Protein AF-A0A2E3XW21-F1 (afdb_monomer_lite)

Secondary structure (DSSP, 8-state):
-HHHHHHHHHHHHHHHGGGS---HHHHHHHHTGGG--SEEEEEE-GGG--S--TT-HHHHHHHHHHHHHHHTT--TTT--TTEETTEE---EEEESSTT-GGGEEEEEE-SSEEEEEEE-TTSPEEEEEEE--

Radius of gyration: 19.51 Å; chains: 1; bounding box: 44×47×56 Å

Foldseek 3Di:
DVVVVVVVVVVVVVVVVVPPDPALVLLLCLQPVNVPDQK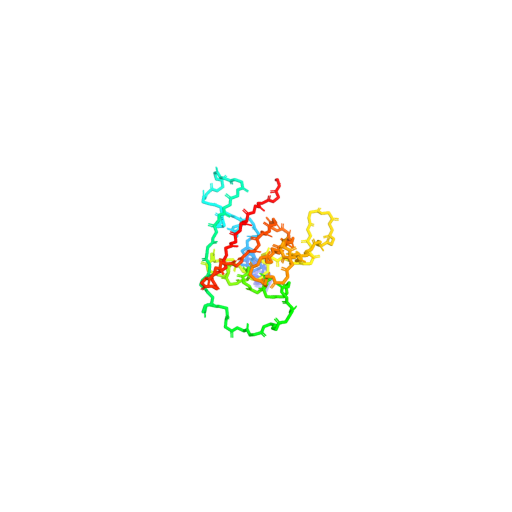DKDKDALVLQVDDPPPPVQVSVVSVVVSVSVVSVHDPVSKDQQAAPVGGWDKDKDAPDPPDPQSIWIWTGIPFFIWIWGADPNRMIMIMTGGDD

Structure (mmCIF, N/CA/C/O backbone):
data_AF-A0A2E3XW21-F1
#
_entry.id   AF-A0A2E3XW21-F1
#
loop_
_atom_site.group_PDB
_atom_site.id
_atom_site.type_symbol
_atom_site.label_atom_id
_atom_site.label_alt_id
_atom_site.label_comp_id
_atom_site.label_asym_id
_atom_site.label_entity_id
_atom_site.label_seq_id
_atom_site.pdbx_PDB_ins_code
_atom_site.Cartn_x
_atom_site.Cartn_y
_atom_site.Cartn_z
_atom_site.occupancy
_atom_site.B_iso_or_equiv
_atom_site.auth_seq_id
_atom_site.auth_comp_id
_atom_site.auth_asym_id
_atom_site.auth_atom_id
_atom_site.pdbx_PDB_model_num
ATOM 1 N N . MET A 1 1 ? 25.580 -34.545 -36.585 1.00 58.16 1 MET A N 1
ATOM 2 C CA . MET A 1 1 ? 24.151 -34.152 -36.478 1.00 58.16 1 MET A CA 1
ATOM 3 C C . MET A 1 1 ? 23.589 -34.114 -35.051 1.00 58.16 1 MET A C 1
ATOM 5 O O . MET A 1 1 ? 22.610 -33.410 -34.860 1.00 58.16 1 MET A O 1
ATOM 9 N N . SER A 1 2 ? 24.165 -34.810 -34.056 1.00 61.19 2 SER A N 1
ATOM 10 C CA . SER A 1 2 ? 23.658 -34.782 -32.665 1.00 61.19 2 SER A CA 1
ATOM 11 C C . SER A 1 2 ? 23.964 -33.462 -31.929 1.00 61.19 2 SER A C 1
ATOM 13 O O . SER A 1 2 ? 23.074 -32.843 -31.360 1.00 61.19 2 SER A O 1
ATOM 15 N N . ILE A 1 3 ? 25.193 -32.952 -32.066 1.00 64.88 3 ILE A N 1
ATOM 16 C CA . ILE A 1 3 ? 25.680 -31.755 -31.353 1.00 64.88 3 ILE A CA 1
ATOM 17 C C . ILE A 1 3 ? 24.889 -30.488 -31.728 1.00 64.88 3 ILE A C 1
ATOM 19 O O . ILE A 1 3 ? 24.535 -29.697 -30.861 1.00 64.88 3 ILE A O 1
ATOM 23 N N . LEU A 1 4 ? 24.532 -30.326 -33.009 1.00 68.00 4 LEU A N 1
ATOM 24 C CA . LEU A 1 4 ? 23.754 -29.174 -33.482 1.00 68.00 4 LEU A CA 1
ATOM 25 C C . LEU A 1 4 ? 22.326 -29.156 -32.901 1.00 68.00 4 LEU A C 1
ATOM 27 O O . LEU A 1 4 ? 21.799 -28.087 -32.614 1.00 68.00 4 LEU A O 1
ATOM 31 N N . LYS A 1 5 ? 21.721 -30.333 -32.676 1.00 67.12 5 LYS A N 1
ATOM 32 C CA . LYS A 1 5 ? 20.399 -30.466 -32.037 1.00 67.12 5 LYS A CA 1
ATOM 33 C C . LYS A 1 5 ? 20.463 -30.148 -30.542 1.00 67.12 5 LYS A C 1
ATOM 35 O O . LYS A 1 5 ? 19.560 -29.498 -30.029 1.00 67.12 5 LYS A O 1
ATOM 40 N N . SER A 1 6 ? 21.538 -30.555 -29.865 1.00 70.50 6 SER A N 1
ATOM 41 C CA . SER A 1 6 ? 21.766 -30.237 -28.451 1.00 70.50 6 SER A CA 1
ATOM 42 C C . SER A 1 6 ? 21.975 -28.738 -28.217 1.00 70.50 6 SER A C 1
ATOM 44 O O . SER A 1 6 ? 21.437 -28.200 -27.256 1.00 70.50 6 SER A O 1
ATOM 46 N N . ILE A 1 7 ? 22.683 -28.046 -29.117 1.00 74.69 7 ILE A N 1
ATOM 47 C CA . ILE A 1 7 ? 22.880 -26.588 -29.037 1.00 74.69 7 ILE A CA 1
ATOM 48 C C . ILE A 1 7 ? 21.560 -25.841 -29.281 1.00 74.69 7 ILE A C 1
ATOM 50 O O . ILE A 1 7 ? 21.249 -24.897 -28.560 1.00 74.69 7 ILE A O 1
ATOM 54 N N . LEU A 1 8 ? 20.747 -26.294 -30.242 1.00 73.31 8 LEU A N 1
ATOM 55 C CA . LEU A 1 8 ? 19.420 -25.724 -30.508 1.00 73.31 8 LEU A CA 1
ATOM 56 C C . LEU A 1 8 ? 18.455 -25.915 -29.327 1.00 73.31 8 LEU A C 1
ATOM 58 O O . LEU A 1 8 ? 17.730 -24.988 -28.978 1.00 73.31 8 LEU A O 1
ATOM 62 N N . ALA A 1 9 ? 18.481 -27.082 -28.677 1.00 76.00 9 ALA A N 1
ATOM 63 C CA . ALA A 1 9 ? 17.678 -27.347 -27.484 1.00 76.00 9 ALA A CA 1
ATOM 64 C C . ALA A 1 9 ? 18.111 -26.484 -26.285 1.00 76.00 9 ALA A C 1
ATOM 66 O O . ALA A 1 9 ? 17.262 -25.961 -25.565 1.00 76.00 9 ALA A O 1
ATOM 67 N N . LEU A 1 10 ? 19.420 -26.284 -26.098 1.00 74.44 10 LEU A N 1
ATOM 68 C CA . LEU A 1 10 ? 19.952 -25.427 -25.036 1.00 74.44 10 LEU A CA 1
ATOM 69 C C . LEU A 1 10 ? 19.620 -23.945 -25.281 1.00 74.44 10 LEU A C 1
ATOM 71 O O . LEU A 1 10 ? 19.220 -23.242 -24.357 1.00 74.44 10 LEU A O 1
ATOM 75 N N . GLY A 1 11 ? 19.714 -23.484 -26.534 1.00 75.00 11 GLY A N 1
ATOM 76 C CA . GLY A 1 11 ? 19.317 -22.129 -26.924 1.00 75.00 11 GLY A CA 1
ATOM 77 C C . GLY A 1 11 ? 17.827 -21.859 -26.696 1.00 75.00 11 GLY A C 1
ATOM 78 O O . GLY A 1 11 ? 17.465 -20.791 -26.209 1.00 75.00 11 GLY A O 1
ATOM 79 N N . LEU A 1 12 ? 16.966 -22.847 -26.963 1.00 72.19 12 LEU A N 1
ATOM 80 C CA . LEU A 1 12 ? 15.526 -22.735 -26.723 1.00 72.19 12 LEU A CA 1
ATOM 81 C C . LEU A 1 12 ? 15.192 -22.640 -25.222 1.00 72.19 12 LEU A C 1
ATOM 83 O O . LEU A 1 12 ? 14.344 -21.840 -24.836 1.00 72.19 12 LEU A O 1
ATOM 87 N N . LEU A 1 13 ? 15.894 -23.395 -24.368 1.00 69.31 13 LEU A N 1
ATOM 88 C CA . LEU A 1 13 ? 15.728 -23.346 -22.907 1.00 69.31 13 LEU A CA 1
ATOM 89 C C . LEU A 1 13 ? 16.161 -22.000 -22.307 1.00 69.31 13 LEU A C 1
ATOM 91 O O . LEU A 1 13 ? 15.507 -21.493 -21.399 1.00 69.31 13 LEU A O 1
ATOM 95 N N . ILE A 1 14 ? 17.225 -21.393 -22.839 1.00 69.06 14 ILE A N 1
ATOM 96 C CA . ILE A 1 14 ? 17.685 -20.069 -22.397 1.00 69.06 14 ILE A CA 1
ATOM 97 C C . ILE A 1 14 ? 16.688 -18.982 -22.826 1.00 69.06 14 ILE A C 1
ATOM 99 O O . ILE A 1 14 ? 16.379 -18.095 -22.036 1.00 69.06 14 ILE A O 1
ATOM 103 N N . LEU A 1 15 ? 16.113 -19.073 -24.029 1.00 62.62 15 LEU A N 1
ATOM 104 C CA . LEU A 1 15 ? 15.098 -18.121 -24.498 1.00 62.62 15 LEU A CA 1
ATOM 105 C C . LEU A 1 15 ? 13.785 -18.211 -23.702 1.00 62.62 15 LEU A C 1
ATOM 107 O O . LEU A 1 15 ? 13.189 -17.181 -23.397 1.00 62.62 15 LEU A O 1
ATOM 111 N N . LEU A 1 16 ? 13.370 -19.415 -23.297 1.00 59.78 16 LEU A N 1
ATOM 112 C CA . LEU A 1 16 ? 12.186 -19.622 -22.450 1.00 59.78 16 LEU A CA 1
ATOM 113 C C . LEU A 1 16 ? 12.351 -19.047 -21.032 1.00 59.78 16 LEU A C 1
ATOM 115 O O . LEU A 1 16 ? 11.359 -18.672 -20.413 1.00 59.78 16 LEU A O 1
ATOM 119 N N . SER A 1 17 ? 13.583 -18.926 -20.526 1.00 58.31 17 SER A N 1
ATOM 120 C CA . SER A 1 17 ? 13.833 -18.330 -19.204 1.00 58.31 17 SER A CA 1
ATOM 121 C C . SER A 1 17 ? 13.650 -16.808 -19.150 1.00 58.31 17 SER A C 1
ATOM 123 O O . SER A 1 17 ? 13.490 -16.261 -18.062 1.00 58.31 17 SER A O 1
ATOM 125 N N . GLN A 1 18 ? 13.627 -16.116 -20.296 1.00 54.50 18 GLN A N 1
ATOM 126 C CA . GLN A 1 18 ? 13.534 -14.649 -20.332 1.00 54.50 18 GLN A CA 1
ATOM 127 C C . GLN A 1 18 ? 12.094 -14.116 -20.389 1.00 54.50 18 GLN A C 1
ATOM 129 O O . GLN A 1 18 ? 11.888 -12.913 -20.292 1.00 54.50 18 GLN A O 1
ATOM 134 N N . ALA A 1 19 ? 11.089 -14.989 -20.517 1.00 51.12 19 ALA A N 1
ATOM 135 C CA . ALA A 1 19 ? 9.692 -14.595 -20.715 1.00 51.12 19 ALA A CA 1
ATOM 136 C C . ALA A 1 19 ? 8.834 -14.563 -19.429 1.00 51.12 19 ALA A C 1
ATOM 138 O O . ALA A 1 19 ? 7.624 -14.392 -19.528 1.00 51.12 19 ALA A O 1
ATOM 139 N N . ILE A 1 20 ? 9.415 -14.765 -18.236 1.00 54.00 20 ILE A N 1
ATOM 140 C CA . ILE A 1 20 ? 8.631 -15.056 -17.011 1.00 54.00 20 ILE A CA 1
ATOM 141 C C . ILE A 1 20 ? 8.662 -13.925 -15.966 1.00 54.00 20 ILE A C 1
ATOM 143 O O . ILE A 1 20 ? 7.907 -13.967 -15.002 1.00 54.00 20 ILE A O 1
ATOM 147 N N . ASN A 1 21 ? 9.460 -12.874 -16.153 1.00 51.06 21 ASN A N 1
ATOM 148 C CA . ASN A 1 21 ? 9.503 -11.771 -15.193 1.00 51.06 21 ASN A CA 1
ATOM 149 C C . ASN A 1 21 ? 8.928 -10.508 -15.834 1.00 51.06 21 ASN A C 1
ATOM 151 O O . ASN A 1 21 ? 9.667 -9.746 -16.454 1.00 51.06 21 ASN A O 1
ATOM 155 N N . ALA A 1 22 ? 7.619 -10.283 -15.665 1.00 54.06 22 ALA A N 1
ATOM 156 C CA . ALA A 1 22 ? 7.144 -8.904 -15.563 1.00 54.06 22 ALA A CA 1
ATOM 157 C C . ALA A 1 22 ? 8.008 -8.243 -14.482 1.00 54.06 22 ALA A C 1
ATOM 159 O O . ALA A 1 22 ? 8.281 -8.856 -13.447 1.00 54.06 22 ALA A O 1
ATOM 160 N N . SER A 1 23 ? 8.608 -7.101 -14.792 1.00 72.19 23 SER A N 1
ATOM 161 C CA . SER A 1 23 ? 9.584 -6.520 -13.882 1.00 72.19 23 SER A CA 1
ATOM 162 C C . SER A 1 23 ? 8.858 -5.666 -12.837 1.00 72.19 23 SER A C 1
ATOM 164 O O . SER A 1 23 ? 7.859 -5.025 -13.166 1.00 72.19 23 SER A O 1
ATOM 166 N N . PRO A 1 24 ? 9.387 -5.544 -11.603 1.00 86.00 24 PRO A N 1
ATOM 167 C CA . PRO A 1 24 ? 8.924 -4.553 -10.627 1.00 86.00 24 PRO A CA 1
ATOM 168 C C . PRO A 1 24 ? 8.747 -3.144 -11.217 1.00 86.00 24 PRO A C 1
ATOM 170 O O . PRO A 1 24 ? 7.869 -2.399 -10.795 1.00 86.00 24 PRO A O 1
ATOM 173 N N . LYS A 1 25 ? 9.550 -2.794 -12.232 1.00 88.00 25 LYS A N 1
ATOM 174 C CA . LYS A 1 25 ? 9.455 -1.531 -12.963 1.00 88.00 25 LYS A CA 1
ATOM 175 C C . LYS A 1 25 ? 8.137 -1.381 -13.727 1.00 88.00 25 LYS A C 1
ATOM 177 O O . LYS A 1 25 ? 7.551 -0.308 -13.656 1.00 88.00 25 LYS A O 1
ATOM 182 N N . ASP A 1 26 ? 7.668 -2.417 -14.415 1.00 89.19 26 ASP A N 1
ATOM 183 C CA . ASP A 1 26 ? 6.417 -2.345 -15.182 1.00 89.19 26 ASP A CA 1
ATOM 184 C C . ASP A 1 26 ? 5.220 -2.147 -14.242 1.00 89.19 26 ASP A C 1
ATOM 186 O O . ASP A 1 26 ? 4.330 -1.348 -14.518 1.00 89.19 26 ASP A O 1
ATOM 190 N N . CYS A 1 27 ? 5.241 -2.804 -13.077 1.00 90.81 27 CYS A N 1
ATOM 191 C CA . CYS A 1 27 ? 4.237 -2.580 -12.040 1.00 90.81 27 CYS A CA 1
ATOM 192 C C . CYS A 1 27 ? 4.269 -1.135 -11.509 1.00 90.81 27 CYS A C 1
ATOM 194 O O . CYS A 1 27 ? 3.220 -0.503 -11.390 1.00 90.81 27 CYS A O 1
ATOM 196 N N . ILE A 1 28 ? 5.458 -0.579 -11.240 1.00 91.19 28 ILE A N 1
ATOM 197 C CA . ILE A 1 28 ? 5.601 0.834 -10.847 1.00 91.19 28 ILE A CA 1
ATOM 198 C C . ILE A 1 28 ? 5.056 1.753 -11.947 1.00 91.19 28 ILE A C 1
ATOM 200 O O . ILE A 1 28 ? 4.287 2.660 -11.647 1.00 91.19 28 ILE A O 1
ATOM 204 N N . ASP A 1 29 ? 5.402 1.508 -13.212 1.00 89.88 29 ASP A N 1
ATOM 205 C CA . ASP A 1 29 ? 4.925 2.303 -14.349 1.00 89.88 29 ASP A CA 1
ATOM 206 C C . ASP A 1 29 ? 3.395 2.201 -14.532 1.00 89.88 29 ASP A C 1
ATOM 208 O O . ASP A 1 29 ? 2.763 3.168 -14.951 1.00 89.88 29 ASP A O 1
ATOM 212 N N . ASN A 1 30 ? 2.765 1.084 -14.157 1.00 89.88 30 ASN A N 1
ATOM 213 C CA . ASN A 1 30 ? 1.303 0.961 -14.151 1.00 89.88 30 ASN A CA 1
ATOM 214 C C . ASN A 1 30 ? 0.652 1.699 -12.973 1.00 89.88 30 ASN A C 1
ATOM 216 O O . ASN A 1 30 ? -0.413 2.296 -13.128 1.00 89.88 30 ASN A O 1
ATOM 220 N N . LEU A 1 31 ? 1.287 1.688 -11.797 1.00 90.31 31 LEU A N 1
ATOM 221 C CA . LEU A 1 31 ? 0.822 2.444 -10.628 1.00 90.31 31 LEU A CA 1
ATOM 222 C C . LEU A 1 31 ? 0.993 3.962 -10.799 1.00 90.31 31 LEU A C 1
ATOM 224 O O . LEU A 1 31 ? 0.354 4.745 -10.096 1.00 90.31 31 LEU A O 1
ATOM 228 N N . MET A 1 32 ? 1.857 4.385 -11.717 1.00 86.44 32 MET A N 1
ATOM 229 C CA . MET A 1 32 ? 2.273 5.771 -11.893 1.00 86.44 32 MET A CA 1
ATOM 230 C C . MET A 1 32 ? 2.016 6.174 -13.334 1.00 86.44 32 MET A C 1
ATOM 232 O O . MET A 1 32 ? 2.818 5.804 -14.171 1.00 86.44 32 MET A O 1
ATOM 236 N N . ILE A 1 33 ? 0.961 6.947 -13.640 1.00 71.94 33 ILE A N 1
ATOM 237 C CA . ILE A 1 33 ? 0.567 7.348 -15.015 1.00 71.94 33 ILE A CA 1
ATOM 238 C C . ILE A 1 33 ? 1.787 7.793 -15.861 1.00 71.94 33 ILE A C 1
ATOM 240 O O . ILE A 1 33 ? 2.149 8.972 -15.900 1.00 71.94 33 ILE A O 1
ATOM 244 N N . ASN A 1 34 ? 2.424 6.831 -16.536 1.00 65.06 34 ASN A N 1
ATOM 245 C CA . ASN A 1 34 ? 3.683 6.954 -17.273 1.00 65.06 34 ASN A CA 1
ATOM 246 C C . ASN A 1 34 ? 4.829 7.678 -16.528 1.00 65.06 34 ASN A C 1
ATOM 248 O O . ASN A 1 34 ? 5.531 8.486 -17.136 1.00 65.06 34 ASN A O 1
ATOM 252 N N . SER A 1 35 ? 5.037 7.416 -15.230 1.00 65.25 35 SER A N 1
ATOM 253 C CA . SER A 1 35 ? 6.192 7.927 -14.456 1.00 65.25 35 SER A CA 1
ATOM 254 C C . SER A 1 35 ? 6.326 9.469 -14.349 1.00 65.25 35 SER A C 1
ATOM 256 O O . SER A 1 35 ? 7.377 9.974 -13.957 1.00 65.25 35 SER A O 1
ATOM 258 N N . ASN A 1 36 ? 5.269 10.235 -14.654 1.00 71.56 36 ASN A N 1
ATOM 259 C CA . ASN A 1 36 ? 5.272 11.712 -14.605 1.00 71.56 36 ASN A CA 1
ATOM 260 C C . ASN A 1 36 ? 4.942 12.310 -13.226 1.00 71.56 36 ASN A C 1
ATOM 262 O O . ASN A 1 36 ? 4.938 13.530 -13.057 1.00 71.56 36 ASN A O 1
ATOM 266 N N . VAL A 1 37 ? 4.612 11.465 -12.256 1.00 81.12 37 VAL A N 1
ATOM 267 C CA . VAL A 1 37 ? 4.272 11.837 -10.879 1.00 81.12 37 VAL A CA 1
ATOM 268 C C . VAL A 1 37 ? 5.068 10.949 -9.931 1.00 81.12 37 VAL A C 1
ATOM 270 O O . VAL A 1 37 ? 5.488 9.874 -10.342 1.00 81.12 37 VAL A O 1
ATOM 273 N N . ASP A 1 38 ? 5.270 11.381 -8.683 1.00 83.94 38 ASP A N 1
ATOM 274 C CA . ASP A 1 38 ? 5.992 10.609 -7.650 1.00 83.94 38 ASP A CA 1
ATOM 275 C C . ASP A 1 38 ? 5.055 9.906 -6.654 1.00 83.94 38 ASP A C 1
ATOM 277 O O . ASP A 1 38 ? 5.479 9.055 -5.872 1.00 83.94 38 ASP A O 1
ATOM 281 N N . SER A 1 39 ? 3.759 10.224 -6.710 1.00 91.25 39 SER A N 1
ATOM 282 C CA . SER A 1 39 ? 2.716 9.545 -5.944 1.00 91.25 39 SER A CA 1
ATOM 283 C C . SER A 1 39 ? 1.378 9.549 -6.679 1.00 91.25 39 SER A C 1
ATOM 285 O O . SER A 1 39 ? 1.130 10.404 -7.535 1.00 91.25 39 SER A O 1
ATOM 287 N N . TYR A 1 40 ? 0.510 8.602 -6.330 1.00 94.31 40 TYR A N 1
ATOM 288 C CA . TYR A 1 40 ? -0.837 8.495 -6.879 1.00 94.31 40 TYR A CA 1
ATOM 289 C C . TYR A 1 40 ? -1.838 7.995 -5.833 1.00 94.31 40 TYR A C 1
ATOM 291 O O . TYR A 1 40 ? -1.475 7.276 -4.902 1.00 94.31 40 TYR A O 1
ATOM 299 N N . ASN A 1 41 ? -3.105 8.386 -5.984 1.00 95.06 41 ASN A N 1
ATOM 300 C CA . ASN A 1 41 ? -4.185 7.992 -5.084 1.00 95.06 41 ASN A CA 1
ATOM 301 C C . ASN A 1 41 ? -5.178 7.078 -5.796 1.00 95.06 41 ASN A C 1
ATOM 303 O O . ASN A 1 41 ? -5.634 7.373 -6.899 1.00 95.06 41 ASN A O 1
ATOM 307 N N . PHE A 1 42 ? -5.560 6.008 -5.116 1.00 95.94 42 PHE A N 1
ATOM 308 C CA . PHE A 1 42 ? -6.514 5.015 -5.578 1.00 95.94 42 PHE A CA 1
ATOM 309 C C . PHE A 1 42 ? -7.653 4.868 -4.575 1.00 95.94 42 PHE A C 1
ATOM 311 O O . PHE A 1 42 ? -7.505 5.174 -3.390 1.00 95.94 42 PHE A O 1
ATOM 318 N N . SER A 1 43 ? -8.776 4.346 -5.057 1.00 96.25 43 SER A N 1
ATOM 319 C CA . SER A 1 43 ? -9.906 3.958 -4.223 1.00 96.25 43 SER A CA 1
ATOM 320 C C . SER A 1 43 ? -10.342 2.540 -4.579 1.00 96.25 43 SER A C 1
ATOM 322 O O . SER A 1 43 ? -10.397 2.182 -5.758 1.00 96.25 43 SER A O 1
ATOM 324 N N . ILE A 1 44 ? -10.605 1.731 -3.558 1.00 96.38 44 ILE A N 1
ATOM 325 C CA . ILE A 1 44 ? -11.133 0.369 -3.663 1.00 96.38 44 ILE A CA 1
ATOM 326 C C . ILE A 1 44 ? -12.425 0.333 -2.850 1.00 96.38 44 ILE A C 1
ATOM 328 O O . ILE A 1 44 ? -12.433 0.779 -1.700 1.00 96.38 44 ILE A O 1
ATOM 332 N N . HIS A 1 45 ? -13.511 -0.178 -3.432 1.00 95.31 45 HIS A N 1
ATOM 333 C CA . HIS A 1 45 ? -14.772 -0.280 -2.703 1.00 95.31 45 HIS A CA 1
ATOM 334 C C . HIS A 1 45 ? -14.644 -1.328 -1.599 1.00 95.31 45 HIS A C 1
ATOM 336 O O . HIS A 1 45 ? -13.968 -2.340 -1.784 1.00 95.31 45 HIS A O 1
ATOM 342 N N . GLY A 1 46 ? -15.294 -1.103 -0.455 1.00 91.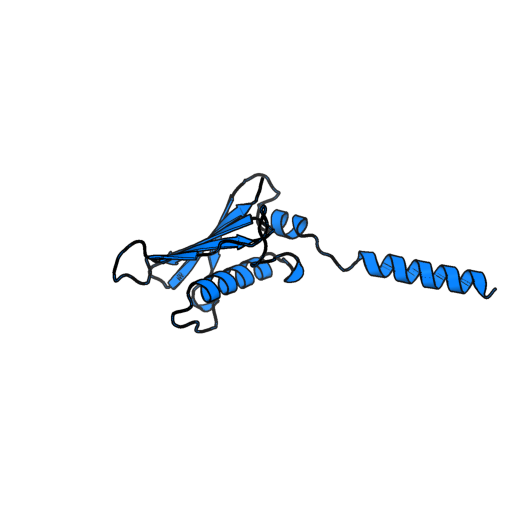00 46 GLY A N 1
ATOM 343 C CA . GLY A 1 46 ? -15.256 -2.050 0.667 1.00 91.00 46 GLY A CA 1
ATOM 344 C C . GLY A 1 46 ? -15.705 -3.459 0.268 1.00 91.00 46 GLY A C 1
ATOM 345 O O . GLY A 1 46 ? -15.078 -4.438 0.661 1.00 91.00 46 GLY A O 1
ATOM 346 N N . ASP A 1 47 ? -16.707 -3.541 -0.609 1.00 92.94 47 ASP A N 1
ATOM 347 C CA . ASP A 1 47 ? -17.260 -4.794 -1.140 1.00 92.94 47 ASP A CA 1
ATOM 348 C C . ASP A 1 47 ? -16.254 -5.615 -1.967 1.00 92.94 47 ASP A C 1
ATOM 350 O O . ASP A 1 47 ? -16.426 -6.820 -2.135 1.00 92.94 47 ASP A O 1
ATOM 354 N N . ASP A 1 48 ? -15.191 -4.980 -2.472 1.00 93.25 48 ASP A N 1
ATOM 355 C CA . ASP A 1 48 ? -14.119 -5.661 -3.201 1.00 93.25 48 ASP A CA 1
ATOM 356 C C . ASP A 1 48 ? -13.159 -6.412 -2.263 1.00 93.25 48 ASP A C 1
ATOM 358 O O . ASP A 1 48 ? -12.391 -7.268 -2.705 1.00 93.25 48 ASP A O 1
ATOM 362 N N . VAL A 1 49 ? -13.171 -6.081 -0.968 1.00 93.31 49 VAL A N 1
ATOM 363 C CA . VAL A 1 49 ? -12.369 -6.731 0.071 1.00 93.31 49 VAL A CA 1
ATOM 364 C C . VAL A 1 49 ? -13.207 -7.850 0.689 1.00 93.31 49 VAL A C 1
ATOM 366 O O . VAL A 1 49 ? -13.789 -7.729 1.761 1.00 93.31 49 VAL A O 1
ATOM 369 N N 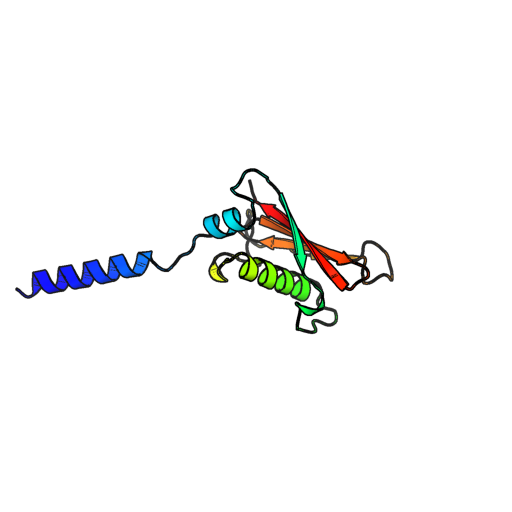. ASP A 1 50 ? -13.259 -8.974 -0.019 1.00 88.25 50 ASP A N 1
ATOM 370 C CA . ASP A 1 50 ? -14.142 -10.125 0.226 1.00 88.25 50 ASP A CA 1
ATOM 371 C C . ASP A 1 50 ? -13.791 -11.002 1.447 1.00 88.25 50 ASP A C 1
ATOM 373 O O . ASP A 1 50 ? -14.328 -12.101 1.619 1.00 88.25 50 ASP A O 1
ATOM 377 N N . ARG A 1 51 ? -12.891 -10.536 2.318 1.00 90.19 51 ARG A N 1
ATOM 378 C CA . ARG A 1 51 ? -12.373 -11.305 3.451 1.00 90.19 51 ARG A CA 1
ATOM 379 C C . ARG A 1 51 ? -12.465 -10.527 4.756 1.00 90.19 51 ARG A C 1
ATOM 381 O O . ARG A 1 51 ? -11.995 -9.401 4.853 1.00 90.19 51 ARG A O 1
ATOM 388 N N . ASP A 1 52 ? -12.964 -11.196 5.794 1.00 89.38 52 ASP A N 1
ATOM 389 C CA . ASP A 1 52 ? -12.944 -10.678 7.162 1.00 89.38 52 ASP A CA 1
ATOM 390 C C . ASP A 1 52 ? -11.564 -10.893 7.815 1.00 89.38 52 ASP A C 1
ATOM 392 O O . ASP A 1 52 ? -11.083 -12.024 7.962 1.00 89.38 52 ASP A O 1
ATOM 396 N N . PHE A 1 53 ? -10.922 -9.790 8.202 1.00 92.06 53 PHE A N 1
ATOM 397 C CA . PHE A 1 53 ? -9.641 -9.761 8.917 1.00 92.06 53 PHE A CA 1
ATOM 398 C C . PHE A 1 53 ? -9.802 -9.477 10.419 1.00 92.06 53 PHE A C 1
ATOM 400 O O . PHE A 1 53 ? -8.814 -9.457 11.163 1.00 92.06 53 PHE A O 1
ATOM 407 N N . GLY A 1 54 ? -11.027 -9.256 10.900 1.00 89.88 54 GLY A N 1
ATOM 408 C CA . GLY A 1 54 ? -11.330 -8.929 12.287 1.00 89.88 54 GLY A CA 1
ATOM 409 C C . GLY A 1 54 ? -10.567 -7.697 12.780 1.00 89.88 54 GLY A C 1
ATOM 410 O O . GLY A 1 54 ? -10.929 -6.559 12.498 1.00 89.88 54 GLY A O 1
ATOM 411 N N . ARG A 1 55 ? -9.516 -7.916 13.581 1.00 89.81 55 ARG A N 1
ATOM 412 C CA . ARG A 1 55 ? -8.662 -6.848 14.140 1.00 89.81 55 ARG A CA 1
ATOM 413 C C . ARG A 1 55 ? -7.240 -6.837 13.573 1.00 89.81 55 ARG A C 1
ATOM 415 O O . ARG A 1 55 ? -6.390 -6.123 14.109 1.00 89.81 55 ARG A O 1
ATOM 422 N N . ASP A 1 56 ? -6.969 -7.608 12.524 1.00 94.62 56 ASP A N 1
ATOM 423 C CA . ASP A 1 56 ? -5.680 -7.605 11.830 1.00 94.62 56 ASP A CA 1
ATOM 424 C C . ASP A 1 56 ? -5.676 -6.590 10.679 1.00 94.62 56 ASP A C 1
ATOM 426 O O . ASP A 1 56 ? -5.698 -6.915 9.494 1.00 94.62 56 ASP A O 1
ATOM 430 N N . TYR A 1 57 ? -5.666 -5.316 11.058 1.00 94.12 57 TYR A N 1
ATOM 431 C CA . TYR A 1 57 ? -5.761 -4.201 10.115 1.00 94.12 57 TYR A CA 1
ATOM 432 C C . TYR A 1 57 ? -4.558 -4.097 9.178 1.00 94.12 57 TYR A C 1
ATOM 434 O O . TYR A 1 57 ? -4.667 -3.531 8.095 1.00 94.12 57 TYR A O 1
ATOM 442 N N . LEU A 1 58 ? -3.397 -4.615 9.595 1.00 96.69 58 LEU A N 1
ATOM 443 C CA . LEU A 1 58 ? -2.225 -4.630 8.731 1.00 96.69 58 LEU A CA 1
ATOM 444 C C . LEU A 1 58 ? -2.377 -5.702 7.650 1.00 96.69 58 LEU A C 1
ATOM 446 O O . LEU A 1 58 ? -2.087 -5.422 6.488 1.00 96.69 58 LEU A O 1
ATOM 450 N N . ALA A 1 59 ? -2.854 -6.898 8.008 1.00 96.88 59 ALA A N 1
ATOM 451 C CA . ALA A 1 59 ? -3.153 -7.928 7.020 1.00 96.88 59 ALA A CA 1
ATOM 452 C C . ALA A 1 59 ? -4.239 -7.473 6.037 1.00 96.88 59 ALA A C 1
ATOM 454 O O . ALA A 1 59 ? -4.085 -7.686 4.835 1.00 96.88 59 ALA A O 1
ATOM 455 N N . GLU A 1 60 ? -5.278 -6.798 6.529 1.00 96.62 60 GLU A N 1
ATOM 456 C CA . GLU A 1 60 ? -6.318 -6.198 5.694 1.00 96.62 60 GLU A CA 1
ATOM 457 C C . GLU A 1 60 ? -5.735 -5.167 4.723 1.00 96.62 60 GLU A C 1
ATOM 459 O O . GLU A 1 60 ? -5.922 -5.294 3.519 1.00 96.62 60 GLU A O 1
ATOM 464 N N . ALA A 1 61 ? -4.938 -4.208 5.209 1.00 97.44 61 ALA A N 1
ATOM 465 C CA . ALA A 1 61 ? -4.297 -3.211 4.352 1.00 97.44 61 ALA A CA 1
ATOM 466 C C . ALA A 1 61 ? -3.400 -3.852 3.278 1.00 97.44 61 ALA A C 1
ATOM 468 O O . ALA A 1 61 ? -3.446 -3.450 2.116 1.00 97.44 61 ALA A O 1
ATOM 469 N N . ILE A 1 62 ? -2.613 -4.873 3.638 1.00 97.62 62 ILE A N 1
ATOM 470 C CA . ILE A 1 62 ? -1.786 -5.630 2.683 1.00 97.62 62 ILE A CA 1
ATOM 471 C C . ILE A 1 62 ? -2.664 -6.333 1.642 1.00 97.62 62 ILE A C 1
ATOM 473 O O . ILE A 1 62 ? -2.322 -6.341 0.461 1.00 97.62 62 ILE A O 1
ATOM 477 N N . TYR A 1 63 ? -3.789 -6.916 2.053 1.00 97.50 63 TYR A N 1
ATOM 478 C CA . TYR A 1 63 ? -4.718 -7.574 1.140 1.00 97.50 63 TYR A CA 1
ATOM 479 C C . TYR A 1 63 ? -5.379 -6.584 0.178 1.00 97.50 63 TYR A C 1
ATOM 481 O O . TYR A 1 63 ? -5.385 -6.823 -1.028 1.00 97.50 63 TYR A O 1
ATOM 489 N N . THR A 1 64 ? -5.834 -5.432 0.671 1.00 97.56 64 THR A N 1
ATOM 490 C CA . THR A 1 64 ? -6.380 -4.364 -0.173 1.00 97.56 64 THR A CA 1
ATOM 491 C C . THR A 1 64 ? -5.341 -3.861 -1.179 1.00 97.56 64 THR A C 1
ATOM 493 O O . THR A 1 64 ? -5.660 -3.673 -2.352 1.00 97.56 64 THR A O 1
ATOM 496 N N . ILE A 1 65 ? -4.075 -3.705 -0.771 1.00 97.81 65 ILE A N 1
ATOM 497 C CA . ILE A 1 65 ? -2.989 -3.345 -1.698 1.00 97.81 65 ILE A CA 1
ATOM 498 C C . ILE A 1 65 ? -2.787 -4.441 -2.752 1.00 97.81 65 ILE A C 1
ATOM 500 O O . ILE A 1 65 ? -2.572 -4.122 -3.914 1.00 97.81 65 ILE A O 1
ATOM 504 N N . ARG A 1 66 ? -2.905 -5.729 -2.406 1.00 96.94 66 ARG A N 1
ATOM 505 C CA . ARG A 1 66 ? -2.834 -6.814 -3.403 1.00 96.94 66 ARG A CA 1
ATOM 506 C C . ARG A 1 66 ? -3.961 -6.736 -4.431 1.00 96.94 66 ARG A C 1
ATOM 508 O O . ARG A 1 66 ? -3.678 -6.910 -5.610 1.00 96.94 66 ARG A O 1
ATOM 515 N N . ILE A 1 67 ? -5.189 -6.427 -4.009 1.00 96.75 67 ILE A N 1
ATOM 516 C CA . ILE A 1 67 ? -6.315 -6.190 -4.930 1.00 96.75 67 ILE A CA 1
ATOM 517 C C . ILE A 1 67 ? -5.997 -5.015 -5.863 1.00 96.75 67 ILE A C 1
ATOM 519 O O . ILE A 1 67 ? -6.206 -5.109 -7.071 1.00 96.75 67 ILE A O 1
ATOM 523 N N . LEU A 1 68 ? -5.463 -3.916 -5.321 1.00 96.56 68 LEU A N 1
ATOM 524 C CA . LEU A 1 68 ? -5.043 -2.768 -6.123 1.00 96.56 68 LEU A CA 1
ATOM 525 C C . LEU A 1 68 ? -3.977 -3.158 -7.159 1.00 96.56 68 LEU A C 1
ATOM 527 O O . LEU A 1 68 ? -4.096 -2.787 -8.324 1.00 96.56 68 LEU A O 1
ATOM 531 N N . LEU A 1 6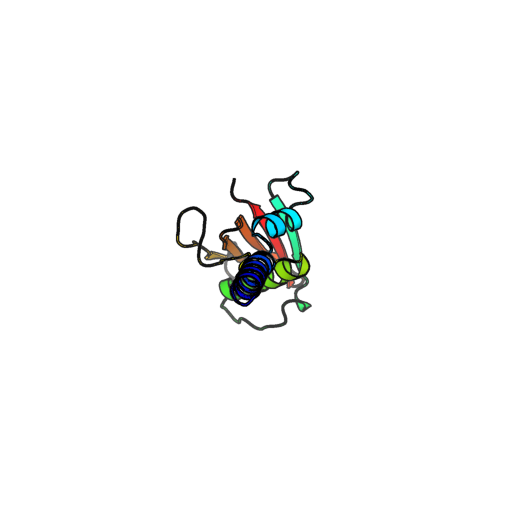9 ? -2.941 -3.886 -6.744 1.00 95.69 69 LEU A N 1
ATOM 532 C CA . LEU A 1 69 ? -1.840 -4.304 -7.613 1.00 95.69 69 LEU A CA 1
ATOM 533 C C . LEU A 1 69 ? -2.332 -5.210 -8.749 1.00 95.69 69 LEU A C 1
ATOM 535 O O . LEU A 1 69 ? -1.999 -4.963 -9.906 1.00 95.69 69 LEU A O 1
ATOM 539 N N . ASP A 1 70 ? -3.182 -6.189 -8.438 1.00 94.94 70 ASP A N 1
ATOM 540 C CA . ASP A 1 70 ? -3.786 -7.090 -9.426 1.00 94.94 70 ASP A CA 1
ATOM 541 C C . ASP A 1 70 ? -4.625 -6.317 -10.463 1.00 94.94 70 ASP A C 1
ATOM 543 O O . ASP A 1 70 ? -4.456 -6.495 -11.670 1.00 94.94 70 ASP A O 1
ATOM 547 N N . ARG A 1 71 ? -5.434 -5.343 -10.014 1.00 94.69 71 ARG A N 1
ATOM 548 C CA . ARG A 1 71 ? -6.220 -4.454 -10.897 1.00 94.69 71 ARG A CA 1
ATOM 549 C C . ARG A 1 71 ? -5.369 -3.608 -11.840 1.00 94.69 71 ARG A C 1
ATOM 551 O O . ARG A 1 71 ? -5.846 -3.236 -12.909 1.00 94.69 71 ARG A O 1
ATOM 558 N N . ASN A 1 72 ? -4.135 -3.299 -11.449 1.00 93.06 72 ASN A N 1
ATOM 559 C CA . ASN A 1 72 ? -3.182 -2.542 -12.261 1.00 93.06 72 ASN A CA 1
ATOM 560 C C . ASN A 1 72 ? -2.215 -3.458 -13.036 1.00 93.06 72 ASN A C 1
ATOM 562 O O . ASN A 1 72 ? -1.216 -2.991 -13.578 1.00 93.06 72 ASN A O 1
ATOM 566 N N . GLY A 1 73 ? -2.506 -4.762 -13.117 1.00 92.44 73 GLY A N 1
ATOM 567 C CA . GLY A 1 73 ? -1.744 -5.714 -13.924 1.00 92.44 73 GLY A CA 1
ATOM 568 C C . GLY A 1 73 ? -0.387 -6.104 -13.337 1.00 92.44 73 GLY A C 1
ATOM 569 O O . GLY A 1 73 ? 0.454 -6.620 -14.070 1.00 92.44 73 GLY A O 1
ATOM 570 N N . CYS A 1 74 ? -0.157 -5.860 -12.046 1.00 92.88 74 CYS A N 1
ATOM 571 C CA . CYS A 1 74 ? 1.045 -6.317 -11.360 1.00 92.88 74 CYS A CA 1
ATOM 572 C C . CYS A 1 74 ? 0.946 -7.806 -11.003 1.00 92.88 74 CYS A C 1
ATOM 574 O O . CYS A 1 74 ? -0.089 -8.292 -10.545 1.00 92.88 74 CYS A O 1
ATOM 576 N N . SER A 1 75 ? 2.055 -8.525 -11.136 1.00 91.19 75 SER A N 1
ATOM 577 C CA . S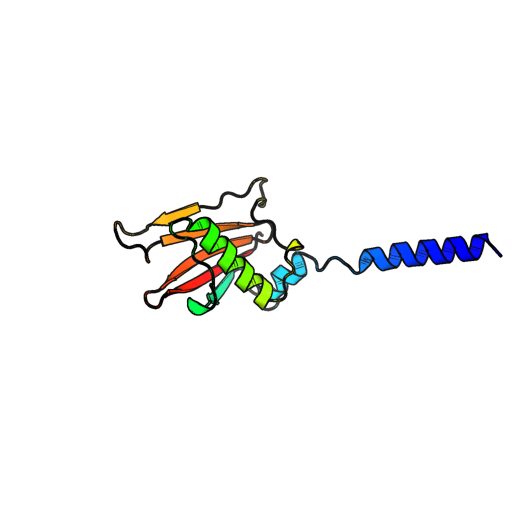ER A 1 75 ? 2.207 -9.895 -10.656 1.00 91.19 75 SER A CA 1
ATOM 578 C C . SER A 1 75 ? 2.459 -9.929 -9.147 1.00 91.19 75 SER A C 1
ATOM 580 O O . SER A 1 75 ? 3.059 -9.026 -8.565 1.00 91.19 75 SER A O 1
ATOM 582 N N . GLN A 1 76 ? 2.088 -11.036 -8.497 1.00 87.31 76 GLN A N 1
ATOM 583 C CA . GLN A 1 76 ? 2.405 -11.262 -7.080 1.00 87.31 76 GLN A CA 1
ATOM 584 C C . GLN A 1 76 ? 3.913 -11.241 -6.796 1.00 87.31 76 GLN A C 1
ATOM 586 O O . GLN A 1 76 ? 4.313 -10.917 -5.682 1.00 87.31 76 GLN A O 1
ATOM 591 N N . ASN A 1 77 ? 4.735 -11.582 -7.791 1.00 88.88 77 ASN A N 1
ATOM 592 C CA . ASN A 1 77 ? 6.192 -11.600 -7.661 1.00 88.88 77 ASN A CA 1
ATOM 593 C C . ASN A 1 77 ? 6.827 -10.209 -7.806 1.00 88.88 77 ASN A C 1
ATOM 595 O O . ASN A 1 77 ? 7.998 -10.051 -7.463 1.00 88.88 77 ASN A O 1
ATOM 599 N N . ASP A 1 78 ? 6.077 -9.209 -8.279 1.00 90.88 78 ASP A N 1
ATOM 600 C CA . ASP A 1 78 ? 6.590 -7.846 -8.449 1.00 90.88 78 ASP A CA 1
ATOM 601 C C . ASP A 1 78 ? 6.730 -7.149 -7.093 1.00 90.88 78 ASP A C 1
ATOM 603 O O . ASP A 1 78 ? 7.602 -6.299 -6.905 1.00 90.88 78 ASP A O 1
ATOM 607 N N . VAL A 1 79 ? 5.897 -7.546 -6.126 1.00 93.19 79 VAL A N 1
ATOM 608 C CA . VAL A 1 79 ? 5.810 -6.943 -4.800 1.00 93.19 79 VAL A CA 1
ATOM 609 C C . VAL A 1 79 ? 6.302 -7.883 -3.699 1.00 93.19 79 VAL A C 1
ATOM 611 O O . VAL A 1 79 ? 5.939 -9.053 -3.601 1.00 93.19 79 VAL A O 1
ATOM 614 N N . ASN A 1 80 ? 7.078 -7.332 -2.778 1.00 94.19 80 ASN A N 1
ATOM 615 C CA . ASN A 1 80 ? 7.521 -7.968 -1.555 1.00 94.19 80 ASN A CA 1
ATOM 616 C C . ASN A 1 80 ? 7.176 -7.061 -0.371 1.00 94.19 80 ASN A C 1
ATOM 618 O O . ASN A 1 80 ? 7.828 -6.052 -0.132 1.00 94.19 80 ASN A O 1
ATOM 622 N N . PHE A 1 81 ? 6.159 -7.454 0.395 1.00 95.81 81 PHE A N 1
ATOM 623 C CA . PHE A 1 81 ? 5.705 -6.744 1.599 1.00 95.81 81 PHE A CA 1
ATOM 624 C C . PHE A 1 81 ? 6.600 -6.963 2.828 1.00 95.81 81 PHE A C 1
ATOM 626 O O . PHE A 1 81 ? 6.292 -6.444 3.895 1.00 95.81 81 PHE A O 1
ATOM 633 N N . GLY A 1 82 ? 7.642 -7.794 2.709 1.00 94.19 82 GLY A N 1
ATOM 634 C CA . GLY A 1 82 ? 8.623 -8.080 3.758 1.00 94.19 82 GLY A CA 1
ATOM 635 C C . GLY A 1 82 ? 9.957 -7.354 3.568 1.00 94.19 82 GLY A C 1
ATOM 636 O O . GLY A 1 82 ? 10.807 -7.397 4.463 1.00 94.19 82 GLY A O 1
ATOM 637 N N . GLN A 1 83 ? 10.156 -6.701 2.420 1.00 91.56 83 GLN A N 1
ATOM 638 C CA . GLN A 1 83 ? 11.409 -6.066 2.033 1.00 91.56 83 GLN A CA 1
ATOM 639 C C . GLN A 1 83 ? 11.158 -4.642 1.540 1.00 91.56 83 GLN A C 1
ATOM 641 O O . GLN A 1 83 ? 10.281 -4.436 0.715 1.00 91.56 83 GLN A O 1
ATOM 646 N N . GLY A 1 84 ? 11.938 -3.685 2.027 1.00 88.12 84 GLY A N 1
ATOM 647 C CA . GLY A 1 84 ? 11.955 -2.297 1.571 1.00 88.12 84 GLY A CA 1
ATOM 648 C C . GLY A 1 84 ? 13.365 -1.843 1.172 1.00 88.12 84 GLY A C 1
ATOM 649 O O . GLY A 1 84 ? 14.271 -2.680 1.063 1.00 88.12 84 GLY A O 1
ATOM 650 N N . PRO A 1 85 ? 13.593 -0.533 0.969 1.00 85.00 85 PRO A N 1
ATOM 651 C CA . PRO A 1 85 ? 14.848 -0.005 0.424 1.00 85.00 85 PRO A CA 1
ATOM 652 C C . PRO A 1 85 ? 16.052 -0.229 1.351 1.00 85.00 85 PRO A C 1
ATOM 654 O O . PRO A 1 85 ? 17.191 -0.301 0.894 1.00 85.00 85 PRO A O 1
ATOM 657 N N . HIS A 1 86 ? 15.815 -0.389 2.656 1.00 86.56 86 HIS A N 1
ATOM 658 C CA . HIS A 1 86 ? 16.863 -0.569 3.667 1.00 86.56 86 HIS A CA 1
ATOM 659 C C . HIS A 1 86 ? 16.868 -1.966 4.309 1.00 86.56 86 HIS A C 1
ATOM 661 O O . HIS A 1 86 ? 17.442 -2.157 5.382 1.00 86.56 86 HIS A O 1
ATOM 667 N N . GLY A 1 87 ? 16.250 -2.963 3.665 1.00 89.88 87 GLY A N 1
ATOM 668 C CA . GLY A 1 87 ? 16.194 -4.336 4.167 1.00 89.88 87 GLY A CA 1
ATOM 669 C C . GLY A 1 87 ? 14.777 -4.752 4.537 1.00 89.88 87 GLY A C 1
ATOM 670 O O . GLY A 1 87 ? 13.922 -4.820 3.665 1.00 89.88 87 GLY A O 1
ATOM 671 N N . ARG A 1 88 ? 14.520 -5.094 5.804 1.00 93.75 88 ARG A N 1
ATOM 672 C CA . ARG A 1 88 ? 13.190 -5.553 6.241 1.00 93.75 88 ARG A CA 1
ATOM 673 C C . ARG A 1 88 ? 12.191 -4.392 6.242 1.00 93.75 88 ARG A C 1
ATOM 675 O O . ARG A 1 88 ? 12.482 -3.345 6.800 1.00 93.75 88 ARG A O 1
ATOM 682 N N . SER A 1 89 ? 11.004 -4.618 5.690 1.00 94.06 89 SER A N 1
ATOM 683 C CA . SER A 1 89 ? 9.901 -3.646 5.667 1.00 94.06 89 SER A CA 1
ATOM 684 C C . SER A 1 89 ? 9.401 -3.275 7.072 1.00 94.06 89 SER A C 1
ATOM 686 O O . SER A 1 89 ? 9.229 -4.163 7.921 1.00 94.06 89 SER A O 1
ATOM 688 N N . HIS A 1 90 ? 9.032 -2.010 7.287 1.00 93.62 90 HIS A N 1
ATOM 689 C CA . HIS A 1 90 ? 8.475 -1.504 8.545 1.00 93.62 90 HIS A CA 1
ATOM 690 C C . HIS A 1 90 ? 7.023 -1.016 8.410 1.00 93.62 90 HIS A C 1
ATOM 692 O O . HIS A 1 90 ? 6.705 0.154 8.618 1.00 93.62 90 HIS A O 1
ATOM 698 N N . SER A 1 91 ? 6.109 -1.939 8.123 1.00 96.69 91 SER A N 1
ATOM 699 C CA . SER A 1 91 ? 4.675 -1.646 8.003 1.00 96.69 91 SER A CA 1
ATOM 700 C C . SER A 1 91 ? 3.977 -1.561 9.368 1.00 96.69 91 SER A C 1
ATOM 702 O O . SER A 1 91 ? 4.248 -2.360 10.269 1.00 96.69 91 SER A O 1
ATOM 704 N N . ARG A 1 92 ? 3.059 -0.604 9.544 1.00 96.94 92 ARG A N 1
ATOM 705 C CA . ARG A 1 92 ? 2.306 -0.402 10.795 1.00 96.94 92 ARG A CA 1
ATOM 706 C C . ARG A 1 92 ? 0.965 0.284 10.568 1.00 96.94 92 ARG A C 1
ATOM 708 O O . ARG A 1 92 ? 0.843 1.131 9.691 1.00 96.94 92 ARG A O 1
ATOM 715 N N . CYS A 1 93 ? -0.000 0.012 11.441 1.00 96.19 93 CYS A N 1
ATOM 716 C CA . CYS A 1 93 ? -1.267 0.739 11.493 1.00 96.19 93 CYS A CA 1
ATOM 717 C C . CYS A 1 93 ? -1.408 1.501 12.809 1.00 96.19 93 CYS A C 1
ATOM 719 O O . CYS A 1 93 ? -1.090 0.970 13.873 1.00 96.19 93 CYS A O 1
ATOM 721 N N . SER A 1 94 ? -1.930 2.722 12.744 1.00 95.12 94 SER A N 1
ATOM 722 C CA . SER A 1 94 ? -2.219 3.550 13.914 1.00 95.12 94 SER A CA 1
ATOM 723 C C . SER A 1 94 ? -3.630 4.118 13.833 1.00 95.12 94 SER A C 1
ATOM 725 O O . SER A 1 94 ? -4.105 4.454 12.751 1.00 95.12 94 SER A O 1
ATOM 727 N N . LYS A 1 95 ? -4.303 4.243 14.980 1.00 93.94 95 LYS A N 1
ATOM 728 C CA . LYS A 1 95 ? -5.537 5.031 15.077 1.00 93.94 95 LYS A CA 1
ATOM 729 C C . LYS A 1 95 ? -5.168 6.496 15.259 1.00 93.94 95 LYS A C 1
ATOM 731 O O . LYS A 1 95 ? -4.366 6.808 16.136 1.00 93.94 95 LYS A O 1
ATOM 736 N N . LEU A 1 96 ? -5.773 7.378 14.471 1.00 91.44 96 LEU A N 1
ATOM 737 C CA . LEU A 1 96 ? -5.605 8.819 14.652 1.00 91.44 96 LEU A CA 1
ATOM 738 C C . LEU A 1 96 ? -6.499 9.357 15.770 1.00 91.44 96 LEU A C 1
ATOM 740 O O . LEU A 1 96 ? -6.093 10.249 16.510 1.00 91.44 96 LEU A O 1
ATOM 744 N N . VAL A 1 97 ? -7.701 8.793 15.920 1.00 90.81 97 VAL A N 1
ATOM 745 C CA . VAL A 1 97 ? -8.672 9.193 16.939 1.00 90.81 97 VAL A CA 1
ATOM 746 C C . VAL A 1 97 ? -9.050 7.981 17.787 1.00 90.81 97 VAL A C 1
ATOM 748 O O . VAL A 1 97 ? -9.409 6.913 17.285 1.00 90.81 97 VAL A O 1
ATOM 751 N N . GLY A 1 98 ? -8.968 8.139 19.109 1.00 86.06 98 GLY A N 1
ATOM 752 C CA . GLY A 1 98 ? -9.398 7.108 20.053 1.00 86.06 98 GLY A CA 1
ATOM 753 C C . GLY A 1 98 ? -10.865 6.725 19.830 1.00 86.06 98 GLY A C 1
ATOM 754 O O . GLY A 1 98 ? -11.699 7.583 19.567 1.00 86.06 98 GLY A O 1
ATOM 755 N N . ASN A 1 99 ? -11.176 5.430 19.939 1.00 83.50 99 ASN A N 1
ATOM 756 C CA . ASN A 1 99 ? -12.524 4.857 19.784 1.00 83.50 99 ASN A CA 1
ATOM 757 C C . ASN A 1 99 ? -13.182 4.984 18.397 1.00 83.50 99 ASN A C 1
ATOM 759 O O . ASN A 1 99 ? -14.302 4.516 18.239 1.00 83.50 99 ASN A O 1
ATOM 763 N N . GLN A 1 100 ? -12.495 5.531 17.390 1.00 85.50 100 GLN A N 1
ATOM 764 C CA . GLN A 1 100 ? -12.995 5.588 16.013 1.00 85.50 100 GLN A CA 1
ATOM 765 C C . GLN A 1 100 ? -12.223 4.602 15.136 1.00 85.50 100 GLN A C 1
ATOM 767 O O . GLN A 1 100 ? -11.073 4.860 14.774 1.00 85.50 100 GLN A O 1
ATOM 772 N N . ASP A 1 101 ? -12.820 3.453 14.809 1.00 78.56 101 ASP A N 1
ATOM 773 C CA . ASP A 1 101 ? -12.138 2.411 14.024 1.00 78.56 101 ASP A CA 1
ATOM 774 C C . ASP A 1 101 ? -11.826 2.851 12.584 1.00 78.56 101 ASP A C 1
ATOM 776 O O . ASP A 1 101 ? -10.747 2.529 12.086 1.00 78.56 101 ASP A O 1
ATOM 780 N N . HIS A 1 102 ? -12.686 3.674 11.972 1.00 81.56 102 HIS A N 1
ATOM 781 C CA . HIS A 1 102 ? -12.470 4.265 10.643 1.00 81.56 102 HIS A CA 1
ATOM 782 C C . HIS A 1 102 ? -11.340 5.312 10.614 1.00 81.56 102 HIS A C 1
ATOM 784 O O . HIS A 1 102 ? -10.836 5.653 9.554 1.00 81.56 102 HIS A O 1
ATOM 790 N N . SER A 1 103 ? -10.876 5.802 11.772 1.00 88.44 103 SER A N 1
ATOM 791 C CA . SER A 1 103 ? -9.742 6.743 11.845 1.00 88.44 103 SER A CA 1
ATOM 792 C C . SER A 1 103 ? -8.372 6.064 11.718 1.00 88.44 103 SER A C 1
ATOM 794 O O . SER A 1 103 ? -7.333 6.681 11.976 1.00 88.44 103 SER A O 1
ATOM 796 N N . ARG A 1 104 ? -8.352 4.764 11.413 1.00 93.31 104 ARG A N 1
ATOM 797 C CA . ARG A 1 104 ? -7.121 3.995 11.297 1.00 93.31 104 ARG A CA 1
ATOM 798 C C . ARG A 1 104 ? -6.429 4.284 9.969 1.00 93.31 104 ARG A C 1
ATOM 800 O O . ARG A 1 104 ? -7.040 4.237 8.908 1.00 93.31 104 ARG A O 1
ATOM 807 N N . VAL A 1 105 ? -5.126 4.518 10.061 1.00 96.38 105 VAL A N 1
ATOM 808 C CA . VAL A 1 105 ? -4.230 4.701 8.921 1.00 96.38 105 VAL A CA 1
ATOM 809 C C . VAL A 1 105 ? -3.136 3.651 8.993 1.00 96.38 105 VAL A C 1
ATOM 811 O O . VAL A 1 105 ? -2.492 3.486 10.034 1.00 96.38 105 VAL A O 1
ATOM 814 N N . CYS A 1 106 ? -2.928 2.940 7.894 1.00 97.94 106 CYS A N 1
ATOM 815 C CA . CYS A 1 106 ? -1.878 1.944 7.750 1.00 97.94 106 CYS A CA 1
ATOM 816 C C . CYS A 1 106 ? -0.804 2.451 6.795 1.00 97.94 106 CYS A C 1
ATOM 818 O O . CYS A 1 106 ? -1.108 2.832 5.674 1.00 97.94 106 CYS A O 1
ATOM 820 N N . TYR A 1 107 ? 0.444 2.437 7.245 1.00 97.88 107 TYR A N 1
ATOM 821 C CA . TYR A 1 107 ? 1.628 2.591 6.413 1.00 97.88 107 TYR A CA 1
ATOM 822 C C . TYR A 1 107 ? 2.157 1.197 6.069 1.00 97.88 107 TYR A C 1
ATOM 824 O O . TYR A 1 107 ? 2.400 0.398 6.979 1.00 97.88 107 TYR A O 1
ATOM 832 N N . VAL A 1 108 ? 2.321 0.900 4.783 1.00 98.12 108 VAL A N 1
ATOM 833 C CA . VAL A 1 108 ? 2.802 -0.394 4.290 1.00 98.12 108 VAL A CA 1
ATOM 834 C C . VAL A 1 108 ? 4.004 -0.183 3.384 1.00 98.12 108 VAL A C 1
ATOM 836 O O . VAL A 1 108 ? 3.911 0.497 2.369 1.00 98.12 108 VAL A O 1
ATOM 839 N N . GLU A 1 109 ? 5.128 -0.784 3.756 1.00 97.19 109 GLU A N 1
ATOM 840 C CA . GLU A 1 109 ? 6.398 -0.695 3.040 1.00 97.19 109 GLU A CA 1
ATOM 841 C C . GLU A 1 109 ? 6.599 -1.924 2.145 1.00 97.19 109 GLU A C 1
ATOM 843 O O . GLU A 1 109 ? 6.299 -3.050 2.550 1.00 97.19 109 GLU A O 1
ATOM 848 N N . THR A 1 110 ? 7.109 -1.711 0.932 1.00 95.75 110 THR A N 1
ATOM 849 C CA . THR A 1 110 ? 7.392 -2.770 -0.049 1.00 95.75 110 THR A CA 1
ATOM 850 C C . THR A 1 110 ? 8.688 -2.479 -0.804 1.00 95.75 110 THR A C 1
ATOM 852 O O . THR A 1 110 ? 9.274 -1.414 -0.643 1.00 95.75 110 THR A O 1
ATOM 855 N N . ASN A 1 111 ? 9.120 -3.376 -1.687 1.00 93.50 111 ASN A N 1
ATOM 856 C CA . ASN A 1 111 ? 10.224 -3.130 -2.621 1.00 93.50 111 ASN A CA 1
ATOM 857 C C . ASN A 1 111 ? 9.868 -2.123 -3.733 1.00 93.50 111 ASN A C 1
ATOM 859 O O . ASN A 1 111 ? 10.774 -1.588 -4.360 1.00 93.50 111 ASN A O 1
ATOM 863 N N . LEU A 1 112 ? 8.578 -1.874 -3.990 1.00 92.88 112 LEU A N 1
ATOM 864 C CA . LEU A 1 112 ? 8.100 -0.974 -5.052 1.00 92.88 112 LEU A CA 1
ATOM 865 C C . LEU A 1 112 ? 7.960 0.481 -4.594 1.00 92.88 112 LEU A C 1
ATOM 867 O O . LEU A 1 112 ? 7.947 1.406 -5.400 1.00 92.88 112 LEU A O 1
ATOM 871 N N . GLY A 1 113 ? 7.758 0.676 -3.298 1.00 94.38 113 GLY A N 1
ATOM 872 C CA . GLY A 1 113 ? 7.395 1.952 -2.700 1.00 94.38 113 GLY A CA 1
ATOM 873 C C . GLY A 1 113 ? 6.708 1.738 -1.361 1.00 94.38 113 GLY A C 1
ATOM 874 O O . GLY A 1 113 ? 6.776 0.652 -0.767 1.00 94.38 113 GLY A O 1
ATOM 875 N N . TYR A 1 114 ? 5.990 2.756 -0.916 1.00 96.75 114 TYR A N 1
ATOM 876 C CA . TYR A 1 114 ? 5.150 2.685 0.267 1.00 96.75 114 TYR A CA 1
ATOM 877 C C . TYR A 1 114 ? 3.713 3.091 -0.040 1.00 96.75 114 TYR A C 1
ATOM 879 O O . TYR A 1 114 ? 3.425 3.837 -0.975 1.00 96.75 114 TYR A O 1
ATOM 887 N N . PHE A 1 115 ? 2.807 2.580 0.786 1.00 97.94 115 PHE A N 1
ATOM 888 C CA . PHE A 1 115 ? 1.378 2.812 0.683 1.00 97.94 115 PHE A CA 1
ATOM 889 C C . PHE A 1 115 ? 0.846 3.363 2.002 1.00 97.94 115 PHE A C 1
ATOM 891 O O . PHE A 1 115 ? 1.168 2.844 3.073 1.00 97.94 115 PHE A O 1
ATOM 898 N N . PHE A 1 116 ? -0.016 4.370 1.926 1.00 97.94 116 PHE A N 1
ATOM 899 C CA . PHE A 1 116 ? -0.907 4.748 3.014 1.00 97.94 116 PHE A CA 1
ATOM 900 C C . PHE A 1 116 ? -2.312 4.262 2.700 1.00 97.94 116 PHE A C 1
ATOM 902 O O . PHE A 1 116 ? -2.867 4.620 1.670 1.00 97.94 116 PHE A O 1
ATOM 909 N N . VAL A 1 117 ? -2.890 3.466 3.592 1.00 97.94 117 VAL A N 1
ATOM 910 C CA . VAL A 1 117 ? -4.252 2.946 3.463 1.00 97.94 117 VAL A CA 1
ATOM 911 C C . VAL A 1 117 ? -5.112 3.546 4.564 1.00 97.94 117 VAL A C 1
ATOM 913 O O . VAL A 1 117 ? -4.764 3.477 5.746 1.00 97.94 117 VAL A O 1
ATOM 916 N N . THR A 1 118 ? -6.234 4.132 4.171 1.00 96.56 118 THR A N 1
ATOM 917 C CA . THR A 1 118 ? -7.254 4.692 5.065 1.00 96.56 118 THR A CA 1
ATOM 918 C C . THR A 1 118 ? -8.626 4.177 4.659 1.00 96.56 118 THR A C 1
ATOM 920 O O . THR A 1 118 ? -8.797 3.723 3.528 1.00 96.56 118 THR A O 1
ATOM 923 N N . ARG A 1 119 ? -9.602 4.245 5.567 1.00 93.44 119 ARG A N 1
ATOM 924 C CA . ARG A 1 119 ? -10.994 3.900 5.273 1.00 93.44 119 ARG A CA 1
ATOM 925 C C . ARG A 1 119 ? -11.885 5.122 5.446 1.00 93.44 119 ARG A C 1
ATOM 927 O O . ARG A 1 119 ? -11.699 5.881 6.397 1.00 93.44 119 ARG A O 1
ATOM 934 N N . ASP A 1 120 ? -12.817 5.328 4.525 1.00 90.12 120 ASP A N 1
ATOM 935 C CA . ASP A 1 120 ? -13.839 6.362 4.667 1.00 90.12 120 ASP A CA 1
ATOM 936 C C . ASP A 1 120 ? -15.048 5.873 5.492 1.00 90.12 120 ASP A C 1
ATOM 938 O O . ASP A 1 120 ? -15.061 4.773 6.042 1.00 90.12 120 ASP A O 1
ATOM 942 N N . LEU A 1 121 ? -16.066 6.724 5.633 1.00 89.06 121 LEU A N 1
ATOM 943 C CA . LEU A 1 121 ? -17.285 6.398 6.385 1.00 89.06 121 LEU A CA 1
ATOM 944 C C . LEU A 1 121 ? -18.254 5.478 5.627 1.00 89.06 121 LEU A C 1
ATOM 946 O O . LEU A 1 121 ? -19.243 5.044 6.209 1.00 89.06 121 LEU A O 1
ATOM 950 N N . LEU A 1 122 ? -17.997 5.225 4.344 1.00 90.94 122 LEU A N 1
ATOM 951 C CA . LEU A 1 122 ? -18.763 4.326 3.482 1.00 90.94 122 LEU A CA 1
ATOM 952 C C . LEU A 1 122 ? -18.026 2.992 3.279 1.00 90.94 122 LEU A C 1
ATOM 954 O O . LEU A 1 122 ? -18.329 2.260 2.344 1.00 90.94 122 LEU A O 1
ATOM 958 N N . ASP A 1 123 ? -17.052 2.702 4.142 1.00 89.06 123 ASP A N 1
ATOM 959 C CA . ASP A 1 123 ? -16.194 1.521 4.115 1.00 89.06 123 ASP A CA 1
ATOM 960 C C . ASP A 1 123 ? -15.309 1.363 2.863 1.00 89.06 123 ASP A C 1
ATOM 962 O O . ASP A 1 123 ? -14.689 0.315 2.674 1.00 89.06 123 ASP A O 1
ATOM 966 N N . ASN A 1 124 ? -15.138 2.408 2.046 1.00 94.56 124 ASN A N 1
ATOM 967 C CA . ASN A 1 124 ? -14.175 2.370 0.946 1.00 94.56 124 ASN A CA 1
ATOM 968 C C . ASN A 1 124 ? -12.754 2.589 1.458 1.00 94.56 124 AS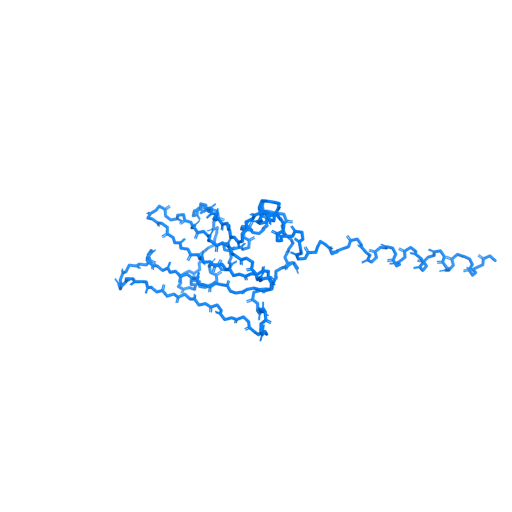N A C 1
ATOM 970 O O . ASN A 1 124 ? -12.500 3.371 2.380 1.00 94.56 124 ASN A O 1
ATOM 974 N N . PHE A 1 125 ? -11.802 1.939 0.801 1.00 96.75 125 PHE A N 1
ATOM 975 C CA . PHE A 1 125 ? -10.386 2.089 1.082 1.00 96.75 125 PHE A CA 1
ATOM 976 C C . PHE A 1 125 ? -9.776 3.140 0.160 1.00 96.75 125 PHE A C 1
ATOM 978 O O . PHE A 1 125 ? -9.816 3.001 -1.060 1.00 96.75 125 PHE A O 1
ATOM 985 N N . ASN A 1 126 ? -9.147 4.157 0.745 1.00 97.19 126 ASN A N 1
ATOM 986 C CA . ASN A 1 126 ? -8.340 5.132 0.018 1.00 97.19 126 ASN A CA 1
ATOM 987 C C . ASN A 1 126 ? -6.862 4.793 0.201 1.00 97.19 126 ASN A C 1
ATOM 989 O O . ASN A 1 126 ? -6.386 4.674 1.336 1.00 97.19 126 ASN A O 1
ATOM 993 N N . ILE A 1 127 ? -6.154 4.634 -0.915 1.00 97.94 127 ILE A N 1
ATOM 994 C CA . ILE A 1 127 ? -4.769 4.170 -0.957 1.00 97.94 127 ILE A CA 1
ATOM 995 C C . ILE A 1 127 ? -3.909 5.236 -1.628 1.00 97.94 127 ILE A C 1
ATOM 997 O O . ILE A 1 127 ? -4.081 5.507 -2.812 1.00 97.94 127 ILE A O 1
ATOM 1001 N N . SER A 1 128 ? -2.955 5.804 -0.901 1.00 97.25 128 SER A N 1
ATOM 1002 C CA . SER A 1 128 ? -1.915 6.664 -1.469 1.00 97.25 128 SER A CA 1
ATOM 1003 C C . SER A 1 128 ? -0.652 5.843 -1.673 1.00 97.25 128 SER A C 1
ATOM 1005 O O . SER A 1 128 ? -0.082 5.361 -0.699 1.00 97.25 128 SER A O 1
ATOM 1007 N N . TYR A 1 129 ? -0.209 5.686 -2.914 1.00 96.69 129 TYR A N 1
ATOM 1008 C CA . TYR A 1 129 ? 1.058 5.050 -3.263 1.00 96.69 129 TYR A CA 1
ATOM 1009 C C . TYR A 1 129 ? 2.114 6.109 -3.574 1.00 96.69 129 TYR A C 1
ATOM 1011 O O . TYR A 1 129 ? 1.812 7.112 -4.220 1.00 96.69 129 TYR A O 1
ATOM 1019 N N . ALA A 1 130 ? 3.352 5.861 -3.161 1.00 94.94 130 ALA A N 1
ATOM 1020 C CA . ALA A 1 130 ? 4.519 6.607 -3.603 1.00 94.94 130 ALA A CA 1
ATOM 1021 C C . ALA A 1 130 ? 5.695 5.651 -3.811 1.00 94.94 130 ALA A C 1
ATOM 1023 O O . ALA A 1 130 ? 5.928 4.752 -2.996 1.00 94.94 130 ALA A O 1
ATOM 1024 N N . ARG A 1 131 ? 6.433 5.848 -4.905 1.00 92.62 131 ARG A N 1
ATOM 1025 C CA . ARG A 1 131 ? 7.631 5.059 -5.210 1.00 92.62 131 ARG A CA 1
ATOM 1026 C C . ARG A 1 131 ? 8.785 5.414 -4.270 1.00 92.62 131 ARG A C 1
ATOM 1028 O O . ARG A 1 131 ? 8.818 6.504 -3.696 1.00 92.62 131 ARG A O 1
ATOM 1035 N N . TRP A 1 132 ? 9.734 4.492 -4.143 1.00 88.50 132 TRP A N 1
ATOM 1036 C CA . TRP A 1 132 ? 11.088 4.861 -3.720 1.00 88.50 132 TRP A CA 1
ATOM 1037 C C . TRP A 1 132 ? 11.755 5.676 -4.837 1.00 88.50 132 TRP A C 1
ATOM 1039 O O . TRP A 1 132 ? 11.322 5.583 -5.987 1.00 88.50 132 TRP A O 1
ATOM 1049 N N . ASP A 1 133 ? 12.721 6.519 -4.482 1.00 70.88 133 ASP A N 1
ATOM 1050 C CA . ASP A 1 133 ? 13.405 7.440 -5.399 1.00 70.88 133 ASP A CA 1
ATOM 1051 C C . ASP A 1 133 ? 14.045 6.756 -6.620 1.00 70.88 133 ASP A C 1
ATOM 1053 O O . ASP A 1 133 ? 14.597 5.639 -6.485 1.00 70.88 133 ASP A O 1
#

Sequence (133 aa):
MSILKSILALGLLILLSQAINASPKDCIDNLMINSNVDSYNFSIHGDDVDRDFGRDYLAEAIYTIRILLDRNGCSQNDVNFGQGPHGRSHSRCSKLVGNQDHSRVCYVETNLGYFFVTRDLLDNFNISYARWD

pLDDT: mean 87.03, std 12.22, range [51.06, 98.12]